Protein AF-A0A2H9QFW9-F1 (afdb_monomer)

Secondary structure (DSSP, 8-state):
---HHHHHHHHHHHHT-GGG---------TTS-SS--TT-EEE-TTS-EEEHHHHHHHHHHS--PPP-

Mean predicted aligned error: 10.13 Å

Structure (mmCIF, N/CA/C/O backbone):
data_AF-A0A2H9QFW9-F1
#
_entry.id   AF-A0A2H9QFW9-F1
#
loop_
_atom_site.group_PDB
_atom_site.id
_atom_site.type_symbol
_atom_site.label_atom_id
_atom_site.label_alt_id
_atom_site.label_comp_id
_atom_site.label_asym_id
_atom_site.label_entity_id
_atom_site.label_seq_id
_atom_site.pdbx_PDB_ins_code
_atom_site.Cartn_x
_atom_site.Cartn_y
_atom_site.Cartn_z
_atom_site.occupancy
_atom_site.B_iso_or_equiv
_atom_site.auth_seq_id
_atom_site.auth_comp_id
_atom_site.auth_asym_id
_atom_site.auth_atom_id
_atom_site.pdbx_PDB_model_num
ATOM 1 N N . MET A 1 1 ? 8.013 -3.560 11.875 1.00 58.50 1 MET A N 1
ATOM 2 C CA . MET A 1 1 ? 6.658 -4.146 11.790 1.00 58.50 1 MET A CA 1
ATOM 3 C C . MET A 1 1 ? 5.992 -4.014 13.146 1.00 58.50 1 MET A C 1
ATOM 5 O O . MET A 1 1 ? 6.6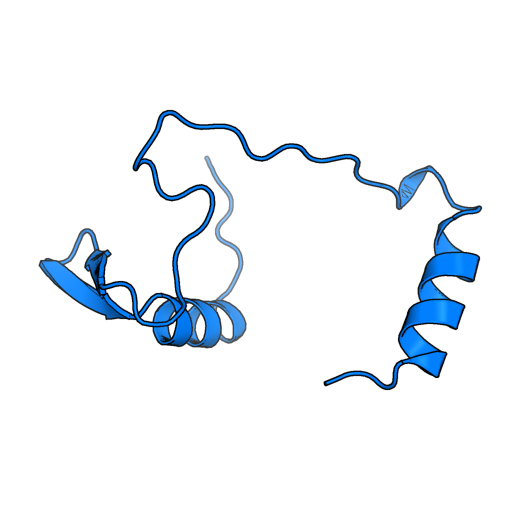30 -4.345 14.138 1.00 58.50 1 MET A O 1
ATOM 9 N N . SER A 1 2 ? 4.766 -3.494 13.198 1.00 79.88 2 SER A N 1
ATOM 10 C CA . SER A 1 2 ? 3.980 -3.431 14.438 1.00 79.88 2 SER A CA 1
ATOM 11 C C . SER A 1 2 ? 3.653 -4.841 14.939 1.00 79.88 2 SER A C 1
ATOM 13 O O . SER A 1 2 ? 3.462 -5.747 14.126 1.00 79.88 2 SER A O 1
ATOM 15 N N . LYS A 1 3 ? 3.589 -5.036 16.262 1.00 92.25 3 LYS A N 1
ATOM 16 C CA . LYS A 1 3 ? 3.184 -6.320 16.851 1.00 92.25 3 LYS A CA 1
ATOM 17 C C . LYS A 1 3 ? 1.735 -6.627 16.483 1.00 92.25 3 LYS A C 1
ATOM 19 O O . LYS A 1 3 ? 0.897 -5.724 16.455 1.00 92.25 3 LYS A O 1
ATOM 24 N N . ARG A 1 4 ? 1.437 -7.899 16.213 1.00 91.06 4 ARG A N 1
ATOM 25 C CA . ARG A 1 4 ? 0.101 -8.345 15.794 1.00 91.06 4 ARG A CA 1
ATOM 26 C C . ARG A 1 4 ? -0.967 -7.950 16.816 1.00 91.06 4 ARG A C 1
ATOM 28 O O . ARG A 1 4 ? -2.047 -7.510 16.431 1.00 91.06 4 ARG A O 1
ATOM 35 N N . GLU A 1 5 ? -0.640 -8.063 18.098 1.00 95.00 5 GLU A N 1
ATOM 36 C CA . GLU A 1 5 ? -1.524 -7.749 19.221 1.00 95.00 5 GLU A CA 1
ATOM 37 C C . GLU A 1 5 ? -1.889 -6.258 19.245 1.00 95.00 5 GLU A C 1
ATOM 39 O O . GLU A 1 5 ? -3.040 -5.893 19.482 1.00 95.00 5 GLU A O 1
ATOM 44 N N . ASP A 1 6 ? -0.929 -5.385 18.936 1.00 94.00 6 ASP A N 1
ATOM 45 C CA . ASP A 1 6 ? -1.150 -3.938 18.895 1.00 94.00 6 ASP A CA 1
ATOM 46 C C . ASP A 1 6 ? -2.017 -3.530 17.698 1.00 94.00 6 ASP A C 1
ATOM 48 O O . ASP A 1 6 ? -2.863 -2.643 17.816 1.00 94.00 6 ASP A O 1
ATOM 52 N N . VAL A 1 7 ? -1.857 -4.208 16.556 1.00 93.75 7 VAL A N 1
ATOM 53 C CA . VAL A 1 7 ? -2.693 -3.986 15.366 1.00 93.75 7 VAL A CA 1
ATOM 54 C C . VAL A 1 7 ? -4.145 -4.387 15.633 1.00 93.75 7 VAL A C 1
ATOM 56 O O . VAL A 1 7 ? -5.045 -3.607 15.327 1.00 93.75 7 VAL A O 1
ATOM 59 N N . ALA A 1 8 ? -4.377 -5.556 16.240 1.00 93.94 8 ALA A N 1
ATOM 60 C CA . ALA A 1 8 ? -5.723 -6.027 16.572 1.00 93.94 8 ALA A CA 1
ATOM 61 C C . ALA A 1 8 ? -6.439 -5.067 17.536 1.00 93.94 8 ALA A C 1
ATOM 63 O O . ALA A 1 8 ? -7.549 -4.617 17.257 1.00 93.94 8 ALA A O 1
ATOM 64 N N . ARG A 1 9 ? -5.751 -4.657 18.609 1.00 95.31 9 ARG A N 1
ATOM 65 C CA . ARG A 1 9 ? -6.269 -3.699 19.596 1.00 95.31 9 ARG A CA 1
ATOM 66 C C . ARG A 1 9 ? -6.667 -2.363 18.965 1.00 95.31 9 ARG A C 1
ATOM 68 O O . ARG A 1 9 ? -7.701 -1.788 19.299 1.00 95.31 9 ARG A O 1
ATOM 75 N N . ASN A 1 10 ? -5.842 -1.855 18.050 1.00 93.88 10 ASN A N 1
ATOM 76 C CA . ASN A 1 10 ? -6.131 -0.611 17.341 1.00 93.88 10 ASN A CA 1
ATOM 77 C C . ASN A 1 10 ? -7.320 -0.762 16.387 1.00 93.88 10 ASN A C 1
ATOM 79 O O . ASN A 1 10 ? -8.153 0.139 16.318 1.00 93.88 10 ASN A O 1
ATOM 83 N N . ALA A 1 11 ? -7.429 -1.890 15.681 1.00 92.50 11 ALA A N 1
ATOM 84 C CA . ALA A 1 11 ? -8.568 -2.162 14.811 1.00 92.50 11 ALA A CA 1
ATOM 85 C C . ALA A 1 11 ? -9.887 -2.186 15.602 1.00 92.50 11 ALA A C 1
ATOM 87 O O . ALA A 1 11 ? -10.825 -1.486 15.226 1.00 92.50 11 ALA A O 1
ATOM 88 N N . GLU A 1 12 ? -9.933 -2.891 16.738 1.00 94.3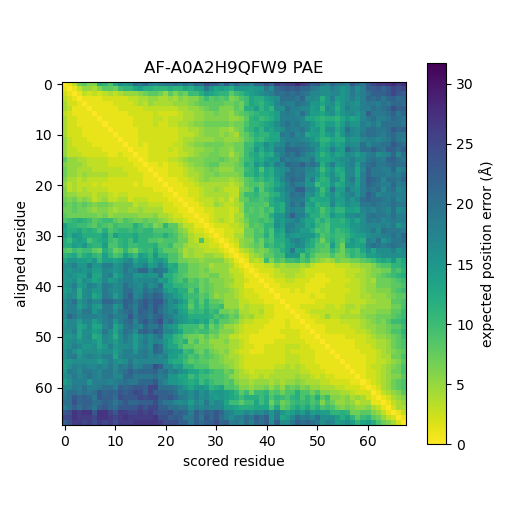1 12 GLU A N 1
ATOM 89 C CA . GLU A 1 12 ? -11.104 -2.923 17.629 1.00 94.31 12 GLU A CA 1
ATOM 90 C C . GLU A 1 12 ? -11.490 -1.524 18.121 1.00 94.31 12 GLU A C 1
ATOM 92 O O . GLU A 1 12 ? -12.661 -1.142 18.073 1.00 94.31 12 GLU A O 1
ATOM 97 N N . LYS A 1 13 ? -10.498 -0.721 18.530 1.00 94.31 13 LYS A N 1
ATOM 98 C CA . LYS A 1 13 ? -10.714 0.667 18.952 1.00 94.31 13 LYS A CA 1
ATOM 99 C C . LYS A 1 13 ? -11.336 1.522 17.842 1.00 94.31 13 LYS A C 1
ATOM 101 O O . LYS A 1 13 ? -12.228 2.316 18.127 1.00 94.31 13 LYS A O 1
ATOM 106 N N . PHE A 1 14 ? -10.867 1.396 16.600 1.00 95.19 14 PHE A N 1
ATOM 107 C CA . PHE A 1 14 ? -11.335 2.232 15.489 1.00 95.19 14 PHE A CA 1
ATOM 108 C C . PHE A 1 14 ? -12.635 1.738 14.846 1.00 95.19 14 PHE A C 1
ATOM 110 O O . PHE A 1 14 ? -13.346 2.541 14.248 1.00 95.19 14 PHE A O 1
ATOM 117 N N . MET A 1 15 ? -12.999 0.462 14.999 1.00 93.81 15 MET A N 1
ATOM 118 C CA . MET A 1 15 ? -14.254 -0.086 14.462 1.00 93.81 15 MET A CA 1
ATOM 119 C C . MET A 1 15 ? -15.509 0.620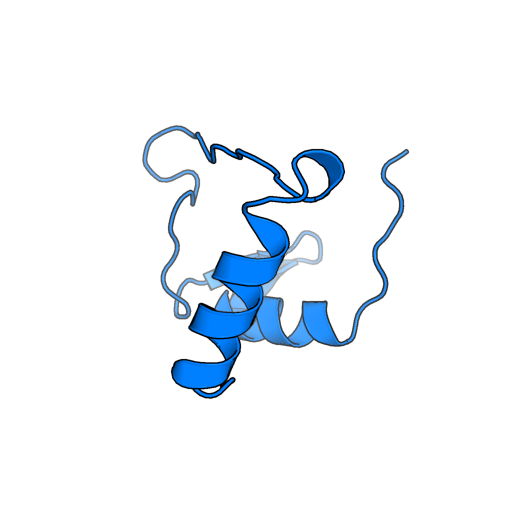 14.996 1.00 93.81 15 MET A C 1
ATOM 121 O O . MET A 1 15 ? -16.512 0.696 14.288 1.00 93.81 15 MET A O 1
ATOM 125 N N . SER A 1 16 ? -15.465 1.150 16.221 1.00 93.94 16 SER A N 1
ATOM 126 C CA . SER A 1 16 ? -16.574 1.913 16.812 1.00 93.94 16 SER A CA 1
ATOM 127 C C . SER A 1 16 ? -16.601 3.390 16.391 1.00 93.94 16 SER A C 1
ATOM 129 O O . SER A 1 16 ? -17.616 4.058 16.576 1.00 93.94 16 SER A O 1
ATOM 131 N N . GLN A 1 17 ? -15.521 3.892 15.785 1.00 95.56 17 GLN A N 1
ATOM 132 C CA . GLN A 1 17 ? -15.325 5.287 15.386 1.00 95.56 17 GLN A CA 1
ATOM 133 C C . GLN A 1 17 ? -15.493 5.426 13.870 1.00 95.56 17 GLN A C 1
ATOM 135 O O . GLN A 1 17 ? -14.517 5.465 13.116 1.00 95.56 17 GLN A O 1
ATOM 140 N N . ARG A 1 18 ? -16.746 5.456 13.394 1.00 90.75 18 ARG A N 1
ATOM 141 C CA . ARG A 1 18 ? -17.069 5.456 11.951 1.00 90.75 18 ARG A CA 1
ATOM 142 C C . ARG A 1 18 ? -16.366 6.569 11.170 1.00 90.75 18 ARG A C 1
ATOM 144 O O . ARG A 1 18 ? -15.975 6.353 10.027 1.00 90.75 18 ARG A O 1
ATOM 151 N N . GLU A 1 19 ? -16.164 7.730 11.781 1.00 93.62 19 GLU A N 1
ATOM 152 C CA . GLU A 1 19 ? -15.446 8.883 11.230 1.00 93.62 19 GLU A CA 1
ATOM 153 C C . GLU A 1 19 ? -13.987 8.584 10.853 1.00 93.62 19 GLU A C 1
ATOM 155 O O . GLU A 1 19 ? -13.413 9.271 10.003 1.00 93.62 19 GLU A O 1
ATOM 160 N N . ASN A 1 20 ? -13.407 7.526 11.422 1.00 91.38 20 ASN A N 1
ATOM 1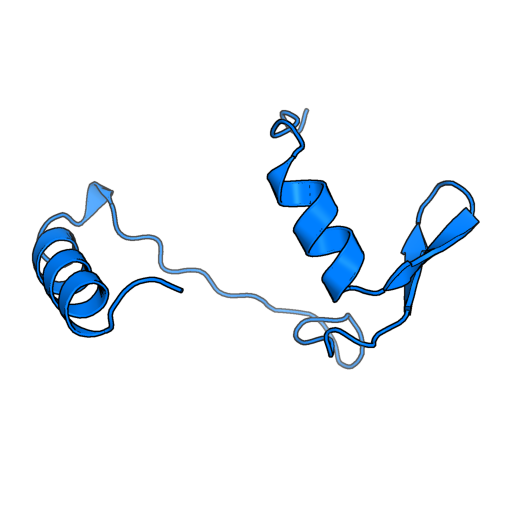61 C CA . ASN A 1 20 ? -12.045 7.071 11.161 1.00 91.38 20 ASN A CA 1
ATOM 162 C C . ASN A 1 20 ? -11.982 5.927 10.135 1.00 91.38 20 ASN A C 1
ATOM 164 O O . ASN A 1 20 ? -10.894 5.569 9.686 1.00 91.38 20 ASN A O 1
ATOM 168 N N . ILE A 1 21 ? -13.125 5.380 9.705 1.00 93.38 21 ILE A N 1
ATOM 169 C CA . ILE A 1 21 ? -13.184 4.300 8.713 1.00 93.38 21 ILE A CA 1
ATOM 170 C C . ILE A 1 21 ? -13.132 4.885 7.296 1.00 93.38 21 ILE A C 1
ATOM 172 O O . ILE A 1 21 ? -13.836 5.842 6.964 1.00 93.38 21 ILE A O 1
ATOM 176 N N . ARG A 1 22 ? -12.294 4.306 6.430 1.00 91.50 22 ARG A N 1
ATOM 177 C CA . ARG A 1 22 ? -12.239 4.610 4.992 1.00 91.50 22 ARG A CA 1
ATOM 178 C C . ARG A 1 22 ? -12.349 3.306 4.211 1.00 9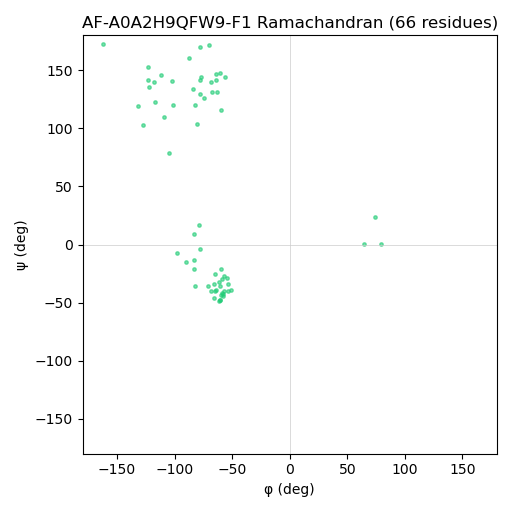1.50 22 ARG A C 1
ATOM 180 O O . ARG A 1 22 ? -11.382 2.559 4.108 1.00 91.50 22 ARG A O 1
ATOM 187 N N . ASN A 1 23 ? -13.531 3.041 3.666 1.00 87.38 23 ASN A N 1
ATOM 188 C CA . ASN A 1 23 ? -13.742 1.917 2.759 1.00 87.38 23 ASN A CA 1
ATOM 189 C C . ASN A 1 23 ? -13.251 2.333 1.369 1.00 87.38 23 ASN A C 1
ATOM 191 O O . ASN A 1 23 ? -13.907 3.131 0.705 1.00 87.38 23 ASN A O 1
ATOM 195 N N . ILE A 1 24 ? -12.079 1.843 0.963 1.00 88.50 24 ILE A N 1
ATOM 196 C CA . ILE A 1 24 ? -11.452 2.184 -0.320 1.00 88.50 24 ILE A CA 1
ATOM 197 C C . ILE A 1 24 ? -11.435 0.976 -1.258 1.00 88.50 24 ILE A C 1
ATOM 199 O O . ILE A 1 24 ? -11.267 -0.160 -0.820 1.00 88.50 24 ILE A O 1
ATOM 203 N N . GLY A 1 25 ? -11.581 1.237 -2.555 1.00 75.12 25 GLY A N 1
ATOM 204 C CA . GLY A 1 25 ? -11.375 0.261 -3.620 1.00 75.12 25 GLY A CA 1
ATOM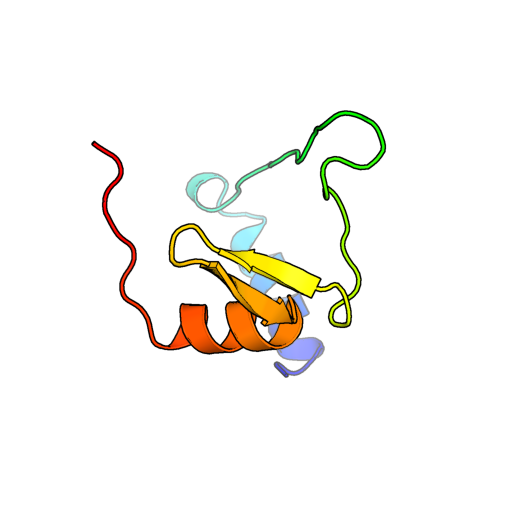 205 C C . GLY A 1 25 ? -10.309 0.767 -4.583 1.00 75.12 25 GLY A C 1
ATOM 206 O O . GLY A 1 25 ? -10.331 1.935 -4.964 1.00 75.12 25 GLY A O 1
ATOM 207 N N . VAL A 1 26 ? -9.383 -0.105 -4.979 1.00 80.12 26 VAL A N 1
ATOM 208 C CA . VAL A 1 26 ? -8.381 0.191 -6.012 1.00 80.12 26 VAL A CA 1
ATOM 209 C C . VAL A 1 26 ? -8.736 -0.621 -7.254 1.00 80.12 26 VAL A C 1
ATOM 211 O O . VAL A 1 26 ? -8.628 -1.847 -7.257 1.00 80.12 26 VAL A O 1
ATOM 214 N N . VAL A 1 27 ? -9.189 0.064 -8.306 1.00 78.38 27 VAL A N 1
ATOM 215 C CA . VAL A 1 27 ? -9.608 -0.536 -9.581 1.00 78.38 27 VAL A CA 1
ATOM 216 C C . VAL A 1 27 ? -8.807 0.051 -10.740 1.00 78.38 27 VAL A C 1
ATOM 218 O O . VAL A 1 27 ? -8.498 1.235 -10.764 1.00 78.38 27 VAL A O 1
ATOM 221 N N . ALA A 1 28 ? -8.461 -0.796 -11.702 1.00 80.06 28 ALA A N 1
ATOM 222 C CA . ALA A 1 28 ? -7.766 -0.446 -12.936 1.00 80.06 28 ALA A CA 1
ATOM 223 C C . ALA A 1 28 ? -7.962 -1.587 -13.950 1.00 80.06 28 ALA A C 1
ATOM 225 O O . ALA A 1 28 ? -8.463 -2.654 -13.580 1.00 80.06 28 ALA A O 1
ATOM 226 N N . HIS A 1 29 ? -7.542 -1.420 -15.202 1.00 83.81 29 HIS A N 1
ATOM 227 C CA . HIS A 1 29 ? -7.532 -2.508 -16.188 1.00 83.81 29 HIS A CA 1
ATOM 228 C C . HIS A 1 29 ? -6.447 -3.562 -15.859 1.00 83.81 29 HIS A C 1
ATOM 230 O O . HIS A 1 29 ? -5.675 -3.378 -14.906 1.00 83.81 29 HIS A O 1
ATOM 236 N N . ILE A 1 30 ? -6.420 -4.707 -16.558 1.00 74.38 30 ILE A N 1
ATOM 237 C CA . ILE A 1 30 ? -5.294 -5.654 -16.440 1.00 74.38 30 ILE A CA 1
ATOM 238 C C . ILE A 1 30 ? -3.982 -4.916 -16.770 1.00 74.38 30 ILE A C 1
ATOM 240 O O . ILE A 1 30 ? -3.992 -3.964 -17.544 1.00 74.38 30 ILE A O 1
ATOM 244 N N . ASP A 1 31 ? -2.900 -5.261 -16.073 1.00 72.56 31 ASP A N 1
ATOM 245 C CA . ASP A 1 31 ? -1.561 -4.655 -16.201 1.00 72.56 31 ASP A CA 1
ATOM 246 C C . ASP A 1 31 ? -1.401 -3.173 -15.810 1.00 72.56 31 ASP A C 1
ATOM 248 O O . ASP A 1 31 ? -0.287 -2.663 -15.763 1.00 72.56 31 ASP A O 1
ATOM 252 N N . HIS A 1 32 ? -2.462 -2.488 -15.371 1.00 77.38 32 HIS A N 1
ATOM 253 C CA . HIS A 1 32 ? -2.384 -1.103 -14.868 1.00 77.38 32 HIS A CA 1
ATOM 254 C C . HIS A 1 32 ? -1.850 -0.987 -13.422 1.00 77.38 32 HIS A C 1
ATOM 256 O O . HIS A 1 32 ? -2.062 0.018 -12.748 1.00 77.38 32 HIS A O 1
ATOM 262 N N . GLY A 1 33 ? -1.202 -2.030 -12.897 1.00 72.06 33 GLY A N 1
ATOM 263 C CA . GLY A 1 33 ? -0.467 -1.936 -11.634 1.00 72.06 33 GLY A CA 1
ATOM 264 C C . GLY A 1 33 ? -1.303 -1.876 -10.348 1.00 72.06 33 GLY A C 1
ATOM 265 O O . GLY A 1 33 ? -0.786 -1.423 -9.331 1.00 72.06 33 GLY A O 1
ATOM 266 N N . LYS A 1 34 ? -2.554 -2.376 -10.336 1.00 81.62 34 LYS A N 1
ATOM 267 C CA . LYS A 1 34 ? -3.349 -2.522 -9.085 1.00 81.62 34 LYS A CA 1
ATOM 268 C C . LYS A 1 34 ? -2.576 -3.263 -7.990 1.00 81.62 34 LYS A C 1
ATOM 270 O O . LYS A 1 34 ? -2.669 -2.933 -6.813 1.00 81.62 34 LYS A O 1
ATOM 275 N N . CYS A 1 35 ? -1.833 -4.286 -8.403 1.00 74.12 35 CYS A N 1
ATOM 276 C CA . CYS A 1 35 ? -0.887 -5.007 -7.573 1.00 74.12 35 CYS A CA 1
ATOM 277 C C . CYS A 1 35 ? 0.416 -5.105 -8.361 1.00 74.12 35 CYS A C 1
ATOM 279 O O . CYS A 1 35 ? 0.437 -5.683 -9.446 1.00 74.12 35 CYS A O 1
ATOM 281 N N . VAL A 1 36 ? 1.493 -4.547 -7.819 1.00 79.38 36 VAL A N 1
ATOM 282 C CA . VAL A 1 36 ? 2.844 -4.698 -8.364 1.00 79.38 36 VAL A CA 1
ATOM 283 C C . VAL A 1 36 ? 3.710 -5.398 -7.328 1.00 79.38 36 VAL A C 1
ATOM 285 O O . VAL A 1 36 ? 3.607 -5.132 -6.131 1.00 79.38 36 VAL A O 1
ATOM 288 N N . SER A 1 37 ? 4.566 -6.318 -7.773 1.00 87.19 37 SER A N 1
ATOM 289 C CA . SER A 1 37 ? 5.608 -6.865 -6.902 1.00 87.19 37 SER A CA 1
ATOM 290 C C . SER A 1 37 ? 6.528 -5.733 -6.446 1.00 87.19 37 SER A C 1
ATOM 292 O O . SER A 1 37 ? 6.810 -4.831 -7.233 1.00 87.19 37 SER A O 1
ATOM 294 N N . GLY A 1 38 ? 7.083 -5.809 -5.234 1.00 84.94 38 GLY A N 1
ATOM 295 C CA . GLY A 1 38 ? 8.126 -4.873 -4.795 1.00 84.94 38 GLY A CA 1
ATOM 296 C C . GLY A 1 38 ? 9.321 -4.806 -5.758 1.00 84.94 38 GLY A C 1
ATOM 297 O O . GLY A 1 38 ? 9.921 -3.749 -5.921 1.00 84.94 38 GLY A O 1
ATOM 298 N N . LYS A 1 39 ? 9.598 -5.905 -6.479 1.00 88.31 39 LYS A N 1
ATOM 299 C CA . LYS A 1 39 ? 10.663 -6.003 -7.492 1.00 88.31 39 LYS A CA 1
ATOM 300 C C . LYS A 1 39 ? 10.312 -5.363 -8.842 1.00 88.31 39 LYS A C 1
ATOM 302 O O . LYS A 1 39 ? 11.147 -5.383 -9.742 1.00 88.31 39 LYS A O 1
ATOM 307 N N . THR A 1 40 ? 9.089 -4.865 -9.013 1.00 87.44 40 THR A N 1
ATOM 308 C CA . THR A 1 40 ? 8.626 -4.269 -10.273 1.00 87.44 40 THR A CA 1
ATOM 309 C C . THR A 1 40 ? 9.379 -2.975 -10.538 1.00 87.44 40 THR A C 1
ATOM 311 O O . THR A 1 40 ? 9.462 -2.126 -9.653 1.00 87.44 40 THR A O 1
ATOM 314 N N . ASN A 1 41 ? 9.891 -2.825 -11.757 1.00 88.81 41 ASN A N 1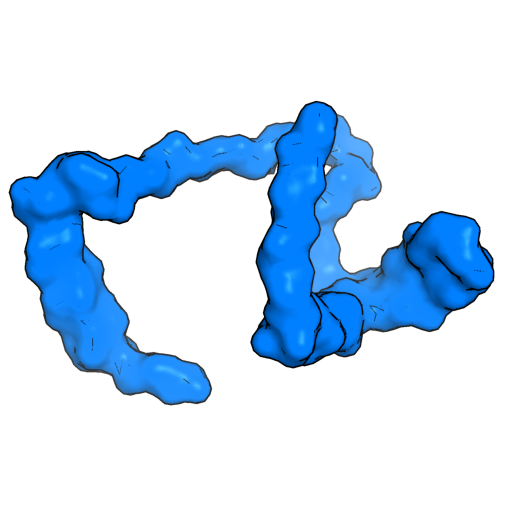
ATOM 315 C CA . ASN A 1 41 ? 10.503 -1.589 -12.230 1.00 88.81 41 ASN A CA 1
ATOM 316 C C . ASN A 1 41 ? 9.413 -0.575 -12.610 1.00 88.81 41 ASN A C 1
ATOM 318 O O . ASN A 1 41 ? 8.504 -0.900 -13.371 1.00 88.81 41 ASN A O 1
ATOM 322 N N . ILE A 1 42 ? 9.526 0.646 -12.098 1.00 87.25 42 ILE A N 1
ATOM 323 C CA . ILE A 1 42 ? 8.644 1.784 -12.355 1.00 87.25 42 ILE A CA 1
ATOM 324 C C . ILE A 1 42 ? 9.474 2.868 -13.042 1.00 87.25 42 ILE A C 1
ATOM 326 O O . ILE A 1 42 ? 10.481 3.316 -12.495 1.00 87.25 42 ILE A O 1
ATOM 330 N N . LEU A 1 43 ? 9.053 3.291 -14.235 1.00 88.06 43 LEU A N 1
ATOM 331 C CA . LEU A 1 43 ? 9.626 4.445 -14.924 1.00 88.06 43 LEU A CA 1
ATOM 332 C C . LEU A 1 43 ? 8.997 5.727 -14.367 1.00 88.06 43 LEU A C 1
ATOM 334 O O . LEU A 1 43 ? 7.782 5.904 -14.429 1.00 88.06 43 LEU A O 1
ATOM 338 N N . LEU A 1 44 ? 9.825 6.605 -13.816 1.00 86.94 44 LEU A N 1
ATOM 339 C CA . LEU A 1 44 ? 9.429 7.912 -13.303 1.00 86.94 44 LEU A CA 1
ATOM 340 C C . LEU A 1 44 ? 9.466 8.970 -14.414 1.00 86.94 44 LEU A C 1
ATOM 342 O O . LEU A 1 44 ? 10.166 8.816 -15.413 1.00 86.94 44 LEU A O 1
ATOM 346 N N . GLU A 1 45 ? 8.766 10.089 -14.210 1.00 87.31 45 GLU A N 1
ATOM 347 C CA . GLU A 1 45 ? 8.700 11.204 -15.174 1.00 87.31 45 GLU A CA 1
ATOM 348 C C . GLU A 1 45 ? 10.074 11.788 -15.544 1.00 87.31 45 GLU A C 1
ATOM 350 O O . GLU A 1 45 ? 10.274 12.290 -16.645 1.00 87.31 45 GLU A O 1
ATOM 355 N N . ASN A 1 46 ? 11.050 11.678 -14.639 1.00 89.75 46 ASN A N 1
ATOM 356 C CA . ASN A 1 46 ? 12.419 12.150 -14.838 1.00 89.75 46 ASN A CA 1
ATOM 357 C C . ASN A 1 46 ? 13.303 11.148 -15.608 1.00 89.75 46 ASN A C 1
ATOM 359 O O . ASN A 1 46 ? 14.522 11.314 -15.651 1.00 89.75 46 ASN A O 1
ATOM 363 N N . GLY A 1 47 ? 12.712 10.086 -16.161 1.00 91.50 47 GLY A N 1
ATOM 364 C CA . GLY A 1 47 ? 13.404 9.048 -16.922 1.00 91.50 47 GLY A CA 1
ATOM 365 C C . GLY A 1 47 ? 14.125 8.000 -16.071 1.00 91.50 47 GLY A C 1
ATOM 366 O O . GLY A 1 47 ? 14.733 7.088 -16.628 1.00 91.50 47 GLY A O 1
ATOM 367 N N . LYS A 1 48 ? 14.076 8.090 -14.735 1.00 92.31 48 L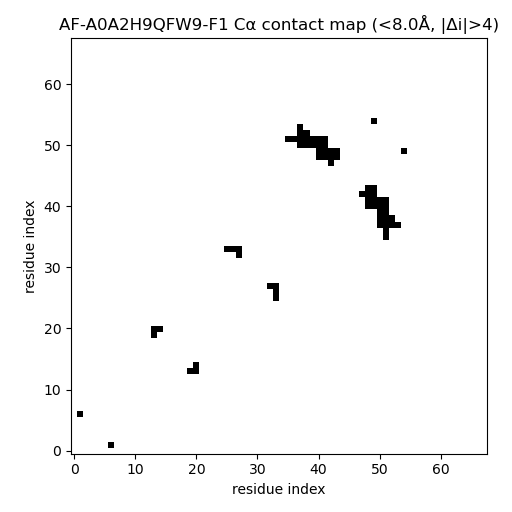YS A N 1
ATOM 368 C CA . LYS A 1 48 ? 14.671 7.074 -13.858 1.00 92.31 48 LYS A CA 1
ATOM 369 C C . LYS A 1 48 ? 13.782 5.844 -13.762 1.00 92.31 48 LYS A C 1
ATOM 371 O O . LYS A 1 48 ? 12.565 5.958 -13.660 1.00 92.31 48 LYS A O 1
ATOM 376 N N . ILE A 1 49 ? 14.412 4.675 -13.731 1.00 91.81 49 ILE A N 1
ATOM 377 C CA . ILE A 1 49 ? 13.746 3.414 -13.412 1.00 91.81 49 ILE A CA 1
ATOM 378 C C . ILE A 1 49 ? 14.069 3.073 -11.961 1.00 91.81 49 ILE A C 1
ATOM 380 O O . ILE A 1 49 ? 15.235 2.902 -11.616 1.00 91.81 49 ILE A O 1
ATOM 384 N N . GLU A 1 50 ? 13.038 2.958 -11.132 1.00 91.25 50 GLU A N 1
ATOM 385 C CA . GLU A 1 50 ? 13.147 2.610 -9.714 1.00 91.25 50 GLU A CA 1
ATOM 386 C C . GLU A 1 50 ? 12.317 1.366 -9.4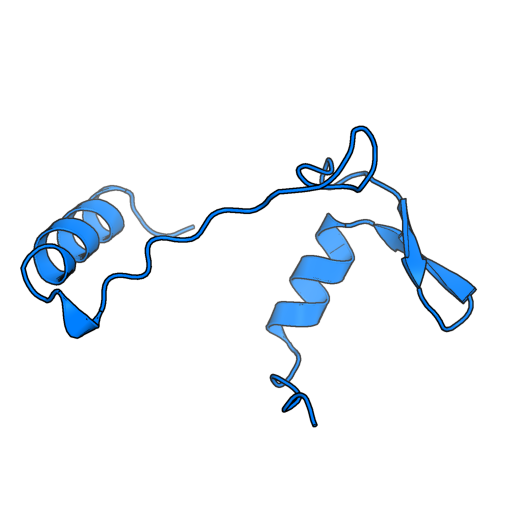07 1.00 91.25 50 GLU A C 1
ATOM 388 O O . GLU A 1 50 ? 11.303 1.104 -10.056 1.00 91.25 50 GLU A O 1
ATOM 393 N N . LYS A 1 51 ? 12.701 0.592 -8.391 1.00 92.00 51 LYS A N 1
ATOM 394 C CA . LYS A 1 51 ? 11.850 -0.505 -7.920 1.00 92.00 51 LYS A CA 1
ATOM 395 C C . LYS A 1 51 ? 10.696 0.029 -7.084 1.00 92.00 51 LYS A C 1
ATOM 397 O O . LYS A 1 51 ? 10.874 0.948 -6.286 1.00 92.00 51 LYS A O 1
ATOM 402 N N . ALA A 1 52 ? 9.533 -0.608 -7.191 1.00 90.06 52 ALA A N 1
ATOM 403 C CA . ALA A 1 52 ? 8.352 -0.262 -6.401 1.00 90.06 52 ALA A CA 1
ATOM 404 C C . ALA A 1 52 ? 8.636 -0.234 -4.885 1.00 90.06 52 ALA A C 1
ATOM 406 O O . ALA A 1 52 ? 8.182 0.669 -4.185 1.00 90.06 52 ALA A O 1
ATOM 407 N N . GLU A 1 53 ? 9.428 -1.185 -4.376 1.00 92.19 53 GLU A N 1
ATOM 408 C CA . GLU A 1 53 ? 9.807 -1.234 -2.957 1.00 92.19 53 GLU A CA 1
ATOM 409 C C . GLU A 1 53 ? 10.683 -0.054 -2.512 1.00 92.19 53 GLU A C 1
ATOM 411 O O . GLU A 1 53 ? 10.564 0.414 -1.379 1.00 92.19 53 GLU A O 1
ATOM 416 N N . ASP A 1 54 ? 11.549 0.447 -3.391 1.00 91.50 54 ASP A N 1
ATOM 417 C CA . ASP A 1 54 ? 12.453 1.552 -3.077 1.00 91.50 54 ASP A CA 1
ATOM 418 C C . ASP A 1 54 ? 11.737 2.898 -3.222 1.00 91.50 54 ASP A C 1
ATOM 420 O O . ASP A 1 54 ? 11.898 3.777 -2.372 1.00 91.50 54 ASP A O 1
ATOM 424 N N . LEU A 1 55 ? 10.837 3.012 -4.204 1.00 88.62 55 LEU A N 1
ATOM 425 C CA . LEU A 1 55 ? 9.923 4.144 -4.336 1.00 88.62 55 LEU A CA 1
ATOM 426 C C . LEU A 1 55 ? 9.030 4.300 -3.092 1.00 88.62 55 LEU A C 1
ATOM 428 O O . LEU A 1 55 ? 8.854 5.411 -2.589 1.00 88.62 55 LEU A O 1
ATOM 432 N N . PHE A 1 56 ? 8.519 3.192 -2.544 1.00 87.44 56 PHE A N 1
ATOM 433 C CA . PHE A 1 56 ? 7.736 3.211 -1.307 1.00 87.44 56 PHE A CA 1
ATOM 434 C C . PHE A 1 56 ? 8.555 3.748 -0.122 1.00 87.44 56 PHE A C 1
ATOM 436 O O . PHE A 1 56 ? 8.111 4.677 0.553 1.00 87.44 56 PHE A O 1
ATOM 443 N N . LYS A 1 57 ? 9.784 3.257 0.087 1.00 89.56 57 LYS A N 1
ATOM 444 C CA . LYS A 1 57 ? 10.685 3.753 1.151 1.00 89.56 57 LYS A CA 1
ATOM 445 C C . LYS A 1 57 ? 11.025 5.238 0.989 1.00 89.56 57 LYS A C 1
ATOM 447 O O . LYS A 1 57 ? 11.184 5.953 1.978 1.00 89.56 57 LYS A O 1
ATOM 452 N N . LEU A 1 58 ? 11.168 5.717 -0.249 1.00 86.00 58 LEU A N 1
ATOM 453 C CA . LEU A 1 58 ? 11.371 7.141 -0.531 1.00 86.00 58 LEU A CA 1
ATOM 454 C C . LEU A 1 58 ? 10.145 7.966 -0.128 1.00 86.00 58 LEU A C 1
ATOM 456 O O . LEU A 1 58 ? 10.302 9.034 0.464 1.00 86.00 58 LEU A O 1
ATOM 460 N N . SER A 1 59 ? 8.937 7.455 -0.382 1.00 83.19 59 SER A N 1
ATOM 461 C CA . SER A 1 59 ? 7.693 8.141 -0.017 1.00 83.19 59 SER A CA 1
ATOM 462 C C . SER A 1 59 ? 7.546 8.356 1.495 1.00 83.19 59 SER A C 1
ATOM 464 O O . SER A 1 59 ? 7.040 9.397 1.908 1.00 83.19 59 SER A O 1
ATOM 466 N N . GLU A 1 60 ? 8.073 7.447 2.325 1.00 86.12 60 GLU A N 1
ATOM 467 C CA . GLU A 1 60 ? 8.050 7.574 3.792 1.00 86.12 60 GLU A CA 1
ATOM 468 C C . GLU A 1 60 ? 8.869 8.772 4.301 1.00 86.12 60 GLU A C 1
ATOM 470 O O . GLU A 1 60 ? 8.588 9.312 5.370 1.00 86.12 60 GLU A O 1
ATOM 475 N N . LYS A 1 61 ? 9.875 9.207 3.532 1.00 86.44 61 LYS A N 1
ATOM 476 C CA . LYS A 1 61 ? 10.711 10.382 3.835 1.00 86.44 61 LYS A CA 1
ATOM 477 C C . LYS A 1 61 ? 10.151 11.679 3.246 1.00 86.44 61 LYS A C 1
ATOM 479 O O . LYS A 1 61 ? 10.613 12.764 3.600 1.00 86.44 61 LYS A O 1
ATOM 484 N N . GLY A 1 62 ? 9.212 11.573 2.309 1.00 81.50 62 GLY A N 1
ATOM 485 C CA . GLY A 1 62 ? 8.622 12.704 1.605 1.00 81.50 62 GLY A CA 1
ATOM 486 C C . GLY A 1 62 ? 7.568 13.445 2.430 1.00 81.50 62 GLY A C 1
ATOM 487 O O . GLY A 1 62 ? 7.108 12.987 3.475 1.00 81.50 62 GLY A O 1
ATOM 488 N N . LYS A 1 63 ? 7.143 14.611 1.936 1.00 79.75 63 LYS A N 1
ATOM 489 C CA . LYS A 1 63 ? 5.944 15.308 2.424 1.00 79.75 63 LYS A CA 1
ATOM 490 C C . LYS A 1 63 ? 4.812 15.078 1.431 1.00 79.75 63 LYS A C 1
ATOM 492 O O . LYS A 1 63 ? 5.047 15.111 0.226 1.00 79.75 63 LYS A O 1
ATOM 497 N N . LYS A 1 64 ? 3.587 14.880 1.927 1.00 75.56 64 LYS A N 1
ATOM 498 C CA . LYS A 1 64 ? 2.395 14.811 1.070 1.00 75.56 64 LYS A CA 1
ATOM 499 C C . LYS A 1 64 ? 2.262 16.128 0.305 1.00 75.56 64 LYS A C 1
ATOM 501 O O . LYS A 1 64 ? 2.069 17.174 0.926 1.00 75.56 64 LYS A O 1
ATOM 506 N N . ALA A 1 65 ? 2.383 16.071 -1.016 1.00 76.19 65 ALA A N 1
ATOM 507 C CA . ALA A 1 65 ? 2.014 17.188 -1.869 1.00 76.19 65 ALA A CA 1
ATOM 508 C C . ALA A 1 65 ? 0.487 17.349 -1.823 1.00 76.19 65 ALA A C 1
ATOM 510 O O . ALA A 1 65 ? -0.239 16.354 -1.784 1.00 76.19 65 ALA A O 1
ATOM 511 N N . LYS A 1 66 ? -0.004 18.592 -1.779 1.00 64.81 66 LYS A N 1
ATOM 512 C CA . LYS A 1 66 ? -1.421 18.855 -2.041 1.00 64.81 66 LYS A CA 1
ATOM 513 C C . LYS A 1 66 ? -1.635 18.723 -3.547 1.00 64.81 66 LYS A C 1
ATOM 515 O O . LYS A 1 66 ? -0.920 19.374 -4.304 1.00 64.81 66 LYS A O 1
ATOM 520 N N . GLU A 1 67 ? -2.582 17.884 -3.953 1.00 61.75 67 GLU A N 1
ATOM 521 C CA . GLU A 1 67 ? -3.143 17.946 -5.304 1.00 61.75 67 GLU A CA 1
ATOM 522 C C . GLU A 1 67 ? -3.845 19.300 -5.472 1.00 61.75 67 GLU A C 1
ATOM 524 O O . GLU A 1 67 ? -4.576 19.728 -4.573 1.00 61.75 67 GLU A O 1
ATOM 529 N N . ASN A 1 68 ? -3.544 19.983 -6.579 1.00 45.28 68 ASN A N 1
ATOM 530 C CA . ASN A 1 68 ? -4.264 21.175 -7.032 1.00 45.28 68 ASN A CA 1
ATOM 531 C C . ASN A 1 68 ? -5.502 20.761 -7.823 1.00 45.28 68 ASN A C 1
ATOM 533 O O . ASN A 1 68 ? -5.386 19.774 -8.584 1.00 45.28 68 ASN A O 1
#

Solvent-accessible surface area (backbone atoms only — not comparable to full-atom values): 4618 Å² total; per-residue (Å²): 132,83,57,70,69,60,52,51,55,51,50,61,62,44,70,79,37,65,92,76,61,77,94,81,84,86,84,66,64,90,92,64,55,82,76,67,58,51,82,37,77,40,79,44,96,87,72,48,74,42,37,46,50,56,54,51,60,51,53,75,75,52,76,87,74,80,85,129

Radius of gyration: 16.51 Å; Cα contacts (8 Å, |Δi|>4): 33; chains: 1; bounding box: 32×30×36 Å

pLDDT: mean 85.49, std 9.6, range [45.28, 95.56]

Sequence (68 aa):
MSKREDVARNAEKFMSQRENIRNIGVVAHIDHGKCVSGKTNILLENGKIEKAEDLFKLSEKGKKAKEN

Foldseek 3Di:
DDDPVVVVVVCVVCVVVVVNDDDDDQDDDPPPCSDDDQQDWDQDPVRDTDGNVVVVVVVVVDDDDDDD

Nearest PDB structures (foldseek):
  6rxt-assembly1_UH  TM=2.501E-01  e=3.389E+00  Thermochaetoides thermophila